Protein AF-A0A832U378-F1 (afdb_monomer_lite)

pLDDT: mean 95.72, std 1.27, range [92.25, 97.81]

Foldseek 3Di:
DQWKPNQGADDDDPVLLVVQQPVAPVSHSRVVSRVVRVVVQVVQVVVVHGIDTDDDDDDPPDDPPPFDPDQGGPVNVVVVVD

Sequence (82 aa):
VLELGAIRAKPLSFEEILENVEKTPVRCADLDAAGKMLEKVSALRQEGDSIGGIVELIIKGVPAGLGEPVFDRLDADLAKAL

Radius of gyration: 16.29 Å; chains: 1; bounding box: 35×28×42 Å

Structure (mmCIF, N/CA/C/O backbone):
data_AF-A0A832U378-F1
#
_entry.id   AF-A0A832U378-F1
#
loop_
_atom_site.group_PDB
_atom_site.id
_atom_site.type_symbol
_atom_site.label_atom_id
_atom_site.label_alt_id
_atom_site.label_comp_id
_atom_site.label_asym_id
_atom_site.label_entity_id
_atom_site.label_seq_id
_atom_site.pdbx_PDB_ins_code
_atom_site.Cartn_x
_atom_site.Cartn_y
_atom_site.Cartn_z
_atom_site.occupancy
_atom_site.B_iso_or_equiv
_atom_site.auth_seq_id
_atom_site.auth_comp_id
_atom_site.auth_asym_id
_atom_site.auth_atom_id
_atom_site.pdbx_PDB_model_num
ATOM 1 N N . VAL A 1 1 ? -1.639 1.742 3.551 1.00 95.88 1 VAL A N 1
ATOM 2 C CA . VAL A 1 1 ? -3.029 1.316 3.250 1.00 95.88 1 VAL A CA 1
ATOM 3 C C . VAL A 1 1 ? -3.778 2.491 2.647 1.00 95.88 1 VAL A C 1
ATOM 5 O O . VAL A 1 1 ? -3.709 3.571 3.221 1.00 95.88 1 VAL A O 1
ATOM 8 N N . LEU A 1 2 ? -4.427 2.294 1.495 1.00 96.81 2 LEU A N 1
ATOM 9 C CA . LEU A 1 2 ? -5.259 3.305 0.827 1.00 96.81 2 LEU A CA 1
ATOM 10 C C . LEU A 1 2 ? -6.740 3.176 1.181 1.00 96.81 2 LEU A C 1
ATOM 12 O O . LEU A 1 2 ? -7.445 4.179 1.242 1.00 96.81 2 LEU A O 1
ATOM 16 N N . GLU A 1 3 ? -7.223 1.954 1.391 1.00 97.44 3 GLU A N 1
ATOM 17 C CA . GLU A 1 3 ? -8.627 1.706 1.701 1.00 97.44 3 GLU A CA 1
ATOM 18 C C . GLU A 1 3 ? -8.757 0.558 2.694 1.00 97.44 3 GLU A C 1
ATOM 20 O O . GLU A 1 3 ? -8.018 -0.422 2.608 1.00 97.44 3 GLU A O 1
ATOM 25 N N . LEU A 1 4 ? -9.697 0.662 3.630 1.00 97.06 4 LEU A N 1
ATOM 26 C CA . LEU A 1 4 ? -10.027 -0.414 4.558 1.00 97.06 4 LEU A CA 1
ATOM 27 C C . LEU A 1 4 ? -11.519 -0.344 4.887 1.00 97.06 4 LEU A C 1
ATOM 29 O O . LEU A 1 4 ? -12.005 0.662 5.405 1.00 97.06 4 LEU A O 1
ATOM 33 N N . GLY A 1 5 ? -12.263 -1.395 4.536 1.00 92.75 5 GLY A N 1
ATOM 34 C CA . GLY A 1 5 ? -13.713 -1.463 4.735 1.00 92.75 5 GLY A CA 1
ATOM 35 C C . GLY A 1 5 ? -14.477 -0.224 4.241 1.00 92.75 5 GLY A C 1
ATOM 36 O O . GLY A 1 5 ? -15.233 0.355 5.019 1.00 92.75 5 GLY A O 1
ATOM 37 N N . ALA A 1 6 ? -14.284 0.195 2.987 1.00 93.81 6 ALA A N 1
ATOM 38 C CA . ALA A 1 6 ? -14.905 1.379 2.364 1.00 93.81 6 ALA A CA 1
ATOM 39 C C . ALA A 1 6 ? -14.499 2.754 2.940 1.00 93.81 6 ALA A C 1
ATOM 41 O O . ALA A 1 6 ? -15.033 3.783 2.527 1.00 93.81 6 ALA A O 1
ATOM 42 N N . ILE A 1 7 ? -13.543 2.805 3.871 1.00 97.12 7 ILE A N 1
ATOM 43 C CA . ILE A 1 7 ? -12.910 4.055 4.301 1.00 97.12 7 ILE A CA 1
ATOM 44 C C . ILE A 1 7 ? -11.688 4.261 3.416 1.00 97.12 7 ILE A C 1
ATOM 46 O O . ILE A 1 7 ? -10.760 3.457 3.469 1.00 97.12 7 ILE A O 1
ATOM 50 N N . ARG A 1 8 ? -11.689 5.325 2.610 1.00 97.44 8 ARG A N 1
ATOM 51 C CA . ARG A 1 8 ? -10.619 5.631 1.656 1.00 97.44 8 ARG A CA 1
ATOM 52 C C . ARG A 1 8 ? -9.795 6.827 2.122 1.00 97.44 8 ARG A C 1
ATOM 54 O O . ARG A 1 8 ? -10.359 7.842 2.525 1.00 97.44 8 ARG A O 1
ATOM 61 N N . ALA A 1 9 ? -8.477 6.689 2.059 1.00 97.44 9 ALA A N 1
ATOM 62 C CA . ALA A 1 9 ? -7.531 7.763 2.319 1.00 97.44 9 ALA A CA 1
ATOM 63 C C . ALA A 1 9 ? -7.608 8.836 1.224 1.00 97.44 9 ALA A C 1
ATOM 65 O O . ALA A 1 9 ? -7.843 8.530 0.048 1.00 97.44 9 ALA A O 1
ATOM 66 N N . LYS A 1 10 ? -7.384 10.096 1.600 1.00 96.94 10 LYS A N 1
ATOM 67 C CA . LYS A 1 10 ? -7.213 11.182 0.630 1.00 96.94 10 LYS A CA 1
ATOM 68 C C . LYS A 1 10 ? -5.880 11.041 -0.127 1.00 96.94 10 LYS A C 1
ATOM 70 O O . LYS A 1 10 ? -4.936 10.462 0.413 1.00 96.94 10 LYS A O 1
ATOM 75 N N . PRO A 1 11 ? -5.770 11.586 -1.351 1.00 95.25 11 PRO A N 1
ATOM 76 C CA . PRO A 1 11 ? -4.486 11.688 -2.038 1.00 95.25 11 PRO A CA 1
ATOM 77 C C . PRO A 1 11 ? -3.495 12.520 -1.214 1.00 95.25 11 PRO A C 1
ATOM 79 O O . PRO A 1 11 ? -3.854 13.586 -0.714 1.00 95.25 11 PRO A O 1
ATOM 82 N N . LEU A 1 12 ? -2.261 12.036 -1.095 1.00 95.56 12 LEU A N 1
ATOM 83 C CA . LEU A 1 12 ? -1.164 12.683 -0.372 1.00 95.56 12 LEU A CA 1
ATOM 84 C C . LEU A 1 12 ? 0.088 12.711 -1.251 1.00 95.56 12 LEU A C 1
ATOM 86 O O . LEU A 1 12 ? 0.241 11.880 -2.151 1.00 95.56 12 LEU A O 1
ATOM 90 N N . SER A 1 13 ? 0.990 13.656 -0.990 1.00 96.19 13 SER A N 1
ATOM 91 C CA . SER A 1 13 ? 2.318 13.649 -1.604 1.00 96.19 13 SER A CA 1
ATOM 92 C C . SER A 1 13 ? 3.165 12.485 -1.082 1.00 96.19 13 SER A C 1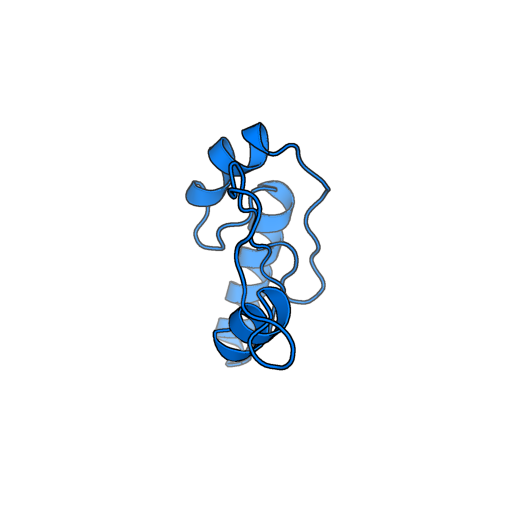
ATOM 94 O O . SER A 1 13 ? 2.906 11.911 -0.024 1.00 96.19 13 SER A O 1
ATOM 96 N N . PHE A 1 14 ? 4.210 12.129 -1.826 1.00 94.88 14 PHE A N 1
ATOM 97 C CA . PHE A 1 14 ? 5.103 11.041 -1.431 1.00 94.88 14 PHE A CA 1
ATOM 98 C C . PHE A 1 14 ? 5.843 11.345 -0.121 1.00 94.88 14 PHE A C 1
ATOM 100 O O . PHE A 1 14 ? 6.057 10.456 0.699 1.00 94.88 14 PHE A O 1
ATOM 107 N N . GLU A 1 15 ? 6.213 12.604 0.080 1.00 95.94 15 GLU A N 1
ATOM 108 C CA . GLU A 1 15 ? 6.908 13.094 1.263 1.00 95.94 15 GLU A CA 1
ATOM 109 C C . GLU A 1 15 ? 6.007 12.983 2.502 1.00 95.94 15 GLU A C 1
ATOM 111 O O . GLU A 1 15 ? 6.433 12.444 3.523 1.00 95.94 15 GLU A O 1
ATOM 116 N N . GLU A 1 16 ? 4.735 13.379 2.383 1.00 95.62 16 GLU A N 1
ATOM 117 C CA . GLU A 1 16 ? 3.730 13.184 3.438 1.00 95.62 16 GLU A CA 1
ATOM 118 C C . GLU A 1 16 ? 3.492 11.697 3.735 1.00 95.62 16 GLU A C 1
ATOM 120 O O . GLU A 1 16 ? 3.314 11.317 4.894 1.00 95.62 16 GLU A O 1
ATOM 125 N N . ILE A 1 17 ? 3.502 10.840 2.705 1.00 96.44 17 ILE A N 1
ATOM 126 C CA . ILE A 1 17 ? 3.358 9.391 2.883 1.00 96.44 17 ILE A CA 1
ATOM 127 C C . ILE A 1 17 ? 4.508 8.836 3.720 1.00 96.44 17 ILE A C 1
ATOM 129 O O . ILE A 1 17 ? 4.246 8.153 4.710 1.00 96.44 17 ILE A O 1
ATOM 133 N N . LEU A 1 18 ? 5.759 9.140 3.367 1.00 95.44 18 LEU A N 1
ATOM 134 C CA . LEU A 1 18 ? 6.927 8.673 4.119 1.00 95.44 18 LEU A CA 1
ATOM 135 C C . LEU A 1 18 ? 6.905 9.144 5.572 1.00 95.44 18 LEU A C 1
ATOM 137 O O . LEU A 1 18 ? 7.239 8.373 6.468 1.00 95.44 18 LEU A O 1
ATOM 141 N N . GLU A 1 19 ? 6.490 10.386 5.811 1.00 96.69 19 GLU A N 1
ATOM 142 C CA . GLU A 1 19 ? 6.431 10.928 7.164 1.00 96.69 19 GLU A CA 1
ATOM 143 C C . GLU A 1 19 ? 5.352 10.242 8.015 1.00 96.69 19 GLU A C 1
ATOM 145 O O . GLU A 1 19 ? 5.554 9.993 9.204 1.00 96.69 19 GLU A O 1
ATOM 150 N N . ASN A 1 20 ? 4.190 9.939 7.428 1.00 96.88 20 ASN A N 1
ATOM 151 C CA . ASN A 1 20 ? 3.010 9.534 8.190 1.00 96.88 20 ASN A CA 1
ATOM 152 C C . ASN A 1 20 ? 2.758 8.024 8.231 1.00 96.88 20 ASN A C 1
ATOM 154 O O . ASN A 1 20 ? 2.071 7.561 9.143 1.00 96.88 20 ASN A O 1
ATOM 158 N N . VAL A 1 21 ? 3.282 7.242 7.282 1.00 95.56 21 VAL A N 1
ATOM 159 C CA . VAL A 1 21 ? 2.920 5.822 7.117 1.00 95.56 21 VAL A CA 1
ATOM 160 C C . VAL A 1 21 ? 3.235 4.964 8.346 1.00 95.56 21 VAL A C 1
ATOM 162 O O . VAL A 1 21 ? 2.509 4.015 8.617 1.00 95.56 21 VAL A O 1
ATOM 165 N N . GLU A 1 22 ? 4.258 5.296 9.132 1.00 95.88 22 GLU A N 1
ATOM 166 C CA . GLU A 1 22 ? 4.613 4.538 10.343 1.00 95.88 22 GLU A CA 1
ATOM 167 C C . GLU A 1 22 ? 3.937 5.059 11.618 1.00 95.88 22 GLU A C 1
ATOM 169 O O . GLU A 1 22 ? 4.007 4.416 12.664 1.00 95.88 22 GLU A O 1
ATOM 174 N N . LYS A 1 23 ? 3.235 6.198 11.548 1.00 96.50 23 LYS A N 1
ATOM 175 C CA . LYS A 1 23 ? 2.610 6.828 12.721 1.00 96.50 23 LYS A CA 1
ATOM 176 C C . LYS A 1 23 ? 1.380 6.068 13.229 1.00 96.50 23 LYS A C 1
ATOM 178 O O . LYS A 1 23 ? 0.937 6.318 14.347 1.00 96.50 23 LYS A O 1
ATOM 183 N N . THR A 1 24 ? 0.807 5.159 12.434 1.00 95.56 24 THR A N 1
ATOM 184 C CA . THR A 1 24 ? -0.417 4.422 12.789 1.00 95.56 24 THR A CA 1
ATOM 185 C C . THR A 1 24 ? -0.270 2.909 12.576 1.00 95.56 24 THR A C 1
ATOM 187 O O . THR A 1 24 ? 0.397 2.486 11.630 1.00 95.56 24 THR A O 1
ATOM 190 N N . PRO A 1 25 ? -0.934 2.055 13.387 1.00 94.81 25 PRO A N 1
ATOM 191 C CA . PRO A 1 25 ? -0.867 0.597 13.223 1.00 94.81 25 PRO A CA 1
ATOM 192 C C . PRO A 1 25 ? -1.393 0.092 11.874 1.00 94.81 25 PRO A C 1
ATOM 194 O O . PRO A 1 25 ? -0.890 -0.893 11.343 1.00 94.81 25 PRO A O 1
ATOM 197 N N . VAL A 1 26 ? -2.392 0.774 11.301 1.00 95.38 26 VAL A N 1
ATOM 198 C CA . VAL A 1 26 ? -2.955 0.447 9.977 1.00 95.38 26 VAL A CA 1
ATOM 199 C C . VAL A 1 26 ? -2.072 0.921 8.821 1.00 95.38 26 VAL A C 1
ATOM 201 O O . VAL A 1 26 ? -2.408 0.691 7.662 1.00 95.38 26 VAL A O 1
ATOM 204 N N . ARG A 1 27 ? -0.950 1.593 9.106 1.00 96.50 27 ARG A N 1
ATOM 205 C CA . ARG A 1 27 ? -0.013 2.126 8.110 1.00 96.50 27 ARG A CA 1
ATOM 206 C C . ARG A 1 27 ? -0.699 2.927 7.001 1.00 96.50 27 ARG A C 1
ATOM 208 O O . ARG A 1 27 ? -0.419 2.766 5.809 1.00 96.50 27 ARG A O 1
ATOM 215 N N . CYS A 1 28 ? -1.676 3.741 7.384 1.00 97.31 28 CYS A N 1
ATOM 216 C CA . CYS A 1 28 ? -2.334 4.700 6.505 1.00 97.31 28 CYS A CA 1
ATOM 217 C C . CYS A 1 28 ? -1.700 6.071 6.751 1.00 97.31 28 CYS A C 1
ATOM 219 O O . CYS A 1 28 ? -1.644 6.524 7.893 1.00 97.31 28 CYS A O 1
ATOM 221 N N . ALA A 1 29 ? -1.202 6.704 5.686 1.00 97.31 29 ALA A N 1
ATOM 222 C CA . ALA A 1 29 ? -0.559 8.015 5.764 1.00 97.31 29 ALA A CA 1
ATOM 223 C C . ALA A 1 29 ? -1.562 9.167 5.966 1.00 97.31 29 ALA A C 1
ATOM 225 O O . ALA A 1 29 ? -1.188 10.234 6.448 1.00 97.31 29 ALA A O 1
ATOM 226 N N . ASP A 1 30 ? -2.837 8.951 5.630 1.00 97.81 30 ASP A N 1
ATOM 227 C CA . ASP A 1 30 ? -3.925 9.859 5.989 1.00 97.81 30 ASP A CA 1
ATOM 228 C C . ASP A 1 30 ? -4.381 9.556 7.419 1.00 97.81 30 ASP A C 1
ATOM 230 O O . ASP A 1 30 ? -5.077 8.566 7.658 1.00 97.81 30 ASP A O 1
ATOM 234 N N . LEU A 1 31 ? -3.951 10.388 8.372 1.00 96.69 31 LEU A N 1
ATOM 235 C CA . LEU A 1 31 ? -4.184 10.179 9.805 1.00 96.69 31 LEU A CA 1
ATOM 236 C C . LEU A 1 31 ? -5.676 10.233 10.177 1.00 96.69 31 LEU A C 1
ATOM 238 O O . LEU A 1 31 ? -6.109 9.489 11.059 1.00 96.69 31 LEU A O 1
ATOM 242 N N . ASP A 1 32 ? -6.472 11.041 9.471 1.00 96.94 32 ASP A N 1
ATOM 243 C CA . ASP A 1 32 ? -7.917 11.144 9.706 1.00 96.94 32 ASP A CA 1
ATOM 244 C C . ASP A 1 32 ? -8.630 9.859 9.270 1.00 96.94 32 ASP A C 1
ATOM 246 O O . ASP A 1 32 ? -9.469 9.308 9.990 1.00 96.94 32 ASP A O 1
ATOM 250 N N . ALA A 1 33 ? -8.279 9.349 8.085 1.00 97.25 33 ALA A N 1
ATOM 251 C CA . ALA A 1 33 ? -8.788 8.071 7.605 1.00 97.25 33 ALA A CA 1
ATOM 252 C C . ALA A 1 33 ? -8.293 6.916 8.487 1.00 97.25 33 ALA A C 1
ATOM 254 O O . ALA A 1 33 ? -9.083 6.038 8.825 1.00 97.25 33 ALA A O 1
ATOM 255 N N . ALA A 1 34 ? -7.030 6.944 8.925 1.00 97.25 34 ALA A N 1
ATOM 256 C CA . ALA A 1 34 ? -6.447 5.927 9.795 1.00 97.25 34 ALA A CA 1
ATOM 257 C C . ALA A 1 34 ? -7.219 5.775 11.115 1.00 97.25 34 ALA A C 1
ATOM 259 O O . ALA A 1 34 ? -7.474 4.648 11.542 1.00 97.25 34 ALA A O 1
ATOM 260 N N . GLY A 1 35 ? -7.639 6.886 11.731 1.00 97.38 35 GLY A N 1
ATOM 261 C CA . GLY A 1 35 ? -8.488 6.867 12.926 1.00 97.38 35 GLY A CA 1
ATOM 262 C C . GLY A 1 35 ? -9.809 6.135 12.679 1.00 97.38 35 GLY A C 1
ATOM 263 O O . GLY A 1 35 ? -10.131 5.178 13.382 1.00 97.38 35 GLY A O 1
ATOM 264 N N . LYS A 1 36 ? -10.517 6.496 11.601 1.00 97.56 36 LYS A N 1
ATOM 265 C CA . LYS A 1 36 ? -11.779 5.843 11.204 1.00 97.56 36 LYS A CA 1
ATOM 266 C C . LYS A 1 36 ? -11.592 4.351 10.903 1.00 97.56 36 LYS A C 1
ATOM 268 O O . LYS A 1 36 ? -12.440 3.532 11.253 1.00 97.56 36 LYS A O 1
ATOM 273 N N . MET A 1 37 ? -10.486 3.984 10.250 1.00 97.38 37 MET A N 1
ATOM 274 C CA . MET A 1 37 ? -10.146 2.587 9.961 1.00 97.38 37 MET A CA 1
ATOM 275 C C . MET A 1 37 ? -9.960 1.786 11.255 1.00 97.38 37 MET A C 1
ATOM 277 O O . MET A 1 37 ? -10.509 0.694 11.377 1.00 97.38 37 MET A O 1
ATOM 281 N N . LEU A 1 38 ? -9.225 2.329 12.231 1.00 96.44 38 LEU A N 1
ATOM 282 C CA . LEU A 1 38 ? -8.990 1.682 13.525 1.00 96.44 38 LEU A CA 1
ATOM 283 C C . LEU A 1 38 ? -10.284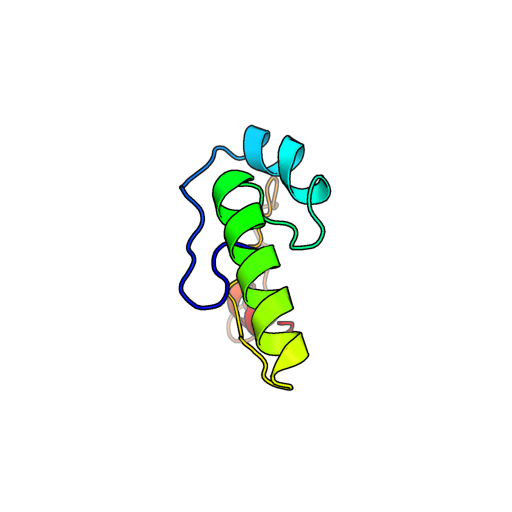 1.485 14.320 1.00 96.44 38 LEU A C 1
ATOM 285 O O . LEU A 1 38 ? -10.501 0.403 14.864 1.00 96.44 38 LEU A O 1
ATOM 289 N N . GLU A 1 39 ? -11.151 2.498 14.355 1.00 96.44 39 GLU A N 1
ATOM 290 C CA . GLU A 1 39 ? -12.467 2.401 14.996 1.00 96.44 39 GLU A CA 1
ATOM 291 C C . GLU A 1 39 ? -13.297 1.273 14.379 1.00 96.44 39 GLU A C 1
ATOM 293 O O . GLU A 1 39 ? -13.811 0.412 15.098 1.00 96.44 39 GLU A O 1
ATOM 298 N N . LYS A 1 40 ? -13.354 1.214 13.044 1.00 95.94 40 LYS A N 1
ATOM 299 C CA . LYS A 1 40 ? -14.096 0.175 12.325 1.00 95.94 40 LYS A CA 1
ATOM 300 C C . LYS A 1 40 ? -13.534 -1.227 12.572 1.00 95.94 40 LYS A C 1
ATOM 302 O O . LYS A 1 40 ? -14.304 -2.151 12.819 1.00 95.94 40 LYS A O 1
ATOM 307 N N . VAL A 1 41 ? -12.209 -1.390 12.547 1.00 95.62 41 VAL A N 1
ATOM 308 C CA . VAL A 1 41 ? -11.550 -2.674 12.855 1.00 95.62 41 VAL A CA 1
ATOM 309 C C . VAL A 1 41 ? -11.841 -3.109 14.291 1.00 95.62 41 VAL A C 1
ATOM 311 O O . VAL A 1 41 ? -12.109 -4.284 14.530 1.00 95.62 41 VAL A O 1
ATOM 314 N N . SER A 1 42 ? -11.814 -2.179 15.249 1.00 95.25 42 SER A N 1
ATOM 315 C CA . SER A 1 42 ? -12.104 -2.471 16.656 1.00 95.25 42 SER A CA 1
ATOM 316 C C . SER A 1 42 ? -13.548 -2.931 16.871 1.00 95.25 42 SER A C 1
ATOM 318 O O . SER A 1 42 ? -13.774 -3.885 17.616 1.00 95.25 42 SER A O 1
ATOM 320 N N . ALA A 1 43 ? -14.514 -2.298 16.197 1.00 95.94 43 ALA A N 1
ATOM 321 C CA . ALA 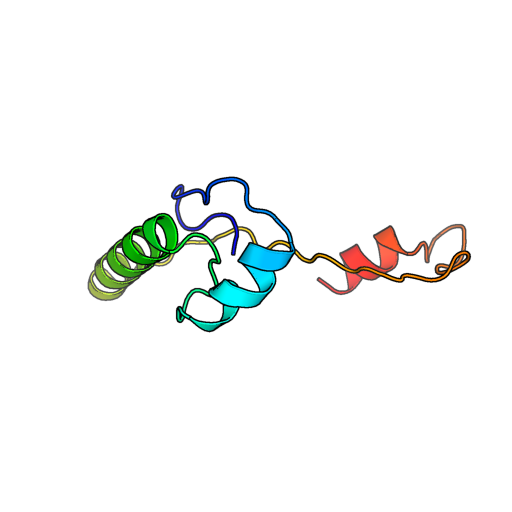A 1 43 ? -15.921 -2.692 16.255 1.00 95.94 43 ALA A CA 1
ATOM 322 C C . ALA A 1 43 ? -16.135 -4.110 15.699 1.00 95.94 43 ALA A C 1
ATOM 324 O O . ALA A 1 43 ? -16.636 -4.982 16.402 1.00 95.94 43 ALA A O 1
ATOM 325 N N . LEU A 1 44 ? -15.642 -4.380 14.487 1.00 95.25 44 LEU A N 1
ATOM 326 C CA . LEU A 1 44 ? -15.792 -5.693 13.846 1.00 95.25 44 LEU A CA 1
ATOM 327 C C . LEU A 1 44 ? -15.088 -6.808 14.619 1.00 95.25 44 LEU A C 1
ATOM 329 O O . LEU A 1 44 ? -15.604 -7.917 14.730 1.00 95.25 44 LEU A O 1
ATOM 333 N N . ARG A 1 45 ? -13.941 -6.506 15.239 1.00 94.88 45 ARG A N 1
ATOM 334 C CA . ARG A 1 45 ? -13.244 -7.460 16.104 1.00 94.88 45 ARG A CA 1
ATOM 335 C C . ARG A 1 45 ? -14.098 -7.899 17.296 1.00 94.88 45 ARG A C 1
ATOM 337 O O . ARG A 1 45 ? -13.984 -9.051 17.705 1.00 94.88 45 ARG A O 1
ATOM 344 N N . GLN A 1 46 ? -14.919 -7.012 17.862 1.00 95.44 46 GLN A N 1
ATOM 345 C CA . GLN A 1 46 ? -15.839 -7.360 18.955 1.00 95.44 46 GLN A CA 1
ATOM 346 C C . GLN A 1 46 ? -16.996 -8.241 18.471 1.00 95.44 46 GLN A C 1
ATOM 348 O O . GLN A 1 46 ? -17.466 -9.095 19.216 1.00 95.44 46 GLN A O 1
ATOM 353 N N . GLU A 1 47 ? -17.408 -8.067 17.217 1.00 96.12 47 GLU A N 1
ATOM 354 C CA . GLU A 1 47 ? -18.453 -8.857 16.558 1.00 96.12 47 GLU A CA 1
ATOM 355 C C . GLU A 1 47 ? -17.934 -10.202 16.015 1.00 96.12 47 GLU A C 1
ATOM 357 O O . GLU A 1 47 ? -18.722 -11.059 15.621 1.00 96.12 47 GLU A O 1
ATOM 362 N N . GLY A 1 48 ? -16.613 -10.418 16.032 1.00 95.88 48 GLY A N 1
ATOM 363 C CA . GLY A 1 48 ? -15.978 -11.610 15.469 1.00 95.88 48 GLY A CA 1
ATOM 364 C C . GLY A 1 48 ? -15.931 -11.611 13.939 1.00 95.88 48 GLY A C 1
ATOM 365 O O . GLY A 1 48 ? -15.788 -12.677 13.343 1.00 95.88 48 GLY A O 1
ATOM 366 N N . ASP A 1 49 ? -16.041 -10.436 13.317 1.00 96.50 49 ASP A N 1
ATOM 367 C CA . ASP A 1 49 ? -16.033 -10.251 11.868 1.00 96.50 49 ASP A CA 1
ATOM 368 C C . ASP A 1 49 ? -14.715 -9.620 11.371 1.00 96.50 49 ASP A C 1
ATOM 370 O O . ASP A 1 49 ? -13.860 -9.172 12.145 1.00 96.50 49 ASP A O 1
ATOM 374 N N . SER A 1 50 ? -14.521 -9.606 10.053 1.00 94.50 50 SER A N 1
ATOM 375 C CA . SER A 1 50 ? -13.313 -9.135 9.382 1.00 94.50 50 SER A CA 1
ATOM 376 C C . SER A 1 50 ? -13.634 -8.288 8.154 1.00 94.50 50 SER A C 1
ATOM 378 O O . SER A 1 50 ? -14.693 -8.403 7.545 1.00 94.50 50 SER A O 1
ATOM 380 N N . ILE A 1 51 ? -12.686 -7.440 7.758 1.00 95.62 51 ILE A N 1
ATOM 381 C CA . ILE A 1 51 ? -12.778 -6.633 6.540 1.00 95.62 51 ILE A CA 1
ATOM 382 C C . ILE A 1 51 ? -11.452 -6.630 5.796 1.00 95.62 51 ILE A C 1
ATOM 384 O O . ILE A 1 51 ? -10.380 -6.641 6.399 1.00 95.62 51 ILE A O 1
ATOM 388 N N . GLY A 1 52 ? -11.545 -6.590 4.470 1.00 95.44 52 GLY A N 1
ATOM 389 C CA . GLY A 1 52 ? -10.400 -6.397 3.592 1.00 95.44 52 GLY A CA 1
ATOM 390 C C . GLY A 1 52 ? -10.005 -4.926 3.435 1.00 95.44 52 GLY A C 1
ATOM 391 O O . GLY A 1 52 ? -10.625 -4.008 3.987 1.00 95.44 52 GLY A O 1
ATOM 392 N N . GLY A 1 53 ? -8.978 -4.709 2.619 1.00 96.00 53 GLY A N 1
ATOM 393 C CA . GLY A 1 53 ? -8.485 -3.384 2.269 1.00 96.00 53 GLY A CA 1
ATOM 394 C C . GLY A 1 53 ? -7.598 -3.396 1.028 1.00 96.00 53 GLY A C 1
ATOM 395 O O . GLY A 1 53 ? -7.335 -4.444 0.444 1.00 96.00 53 GLY A O 1
ATOM 396 N N . ILE A 1 54 ? -7.140 -2.208 0.642 1.00 97.12 54 ILE A N 1
ATOM 397 C CA . ILE A 1 54 ? -6.260 -1.962 -0.501 1.00 97.12 54 ILE A CA 1
ATOM 398 C C . ILE A 1 54 ? -4.944 -1.379 0.017 1.00 97.12 54 ILE A C 1
ATOM 400 O O . ILE A 1 54 ? -4.927 -0.395 0.767 1.00 97.12 54 ILE A O 1
ATOM 404 N N . VAL A 1 55 ? -3.828 -1.972 -0.403 1.00 96.00 55 VAL A N 1
ATOM 405 C CA . VAL A 1 55 ? -2.469 -1.489 -0.127 1.00 96.00 55 VAL A CA 1
ATOM 406 C C . VAL A 1 55 ? -1.879 -0.922 -1.412 1.00 96.00 55 VAL A C 1
ATOM 408 O O . VAL A 1 55 ? -2.080 -1.479 -2.484 1.00 96.00 55 VAL A O 1
ATOM 411 N N . GLU A 1 56 ? -1.149 0.183 -1.296 1.00 94.94 56 GLU A N 1
ATOM 412 C CA . GLU A 1 56 ? -0.385 0.766 -2.395 1.00 94.94 56 GLU A CA 1
ATOM 413 C C . GLU A 1 56 ? 1.106 0.635 -2.105 1.00 94.94 56 GLU A C 1
ATOM 415 O O . GLU A 1 56 ? 1.548 0.795 -0.963 1.00 94.94 56 GLU A O 1
ATOM 420 N N . LEU A 1 57 ? 1.859 0.336 -3.158 1.00 94.44 57 LEU A N 1
ATOM 421 C CA . LEU A 1 57 ? 3.308 0.224 -3.161 1.00 94.44 57 LEU A CA 1
ATOM 422 C C . LEU A 1 57 ? 3.848 1.265 -4.142 1.00 94.44 57 LEU A C 1
ATOM 424 O O . LEU A 1 57 ? 3.450 1.286 -5.305 1.00 94.44 57 LEU A O 1
ATOM 428 N N . ILE A 1 58 ? 4.762 2.118 -3.679 1.00 94.12 58 ILE A N 1
ATOM 429 C CA . ILE A 1 58 ? 5.415 3.138 -4.506 1.00 94.12 58 ILE A CA 1
ATOM 430 C C . ILE A 1 58 ? 6.911 2.850 -4.511 1.00 94.12 58 ILE A C 1
ATOM 432 O O . ILE A 1 58 ? 7.556 2.872 -3.464 1.00 94.12 58 ILE A O 1
ATOM 436 N N . ILE A 1 59 ? 7.469 2.606 -5.696 1.00 93.56 59 ILE A N 1
ATOM 437 C CA . ILE A 1 59 ? 8.889 2.301 -5.882 1.00 93.56 59 ILE A CA 1
ATOM 438 C C . ILE A 1 59 ? 9.487 3.403 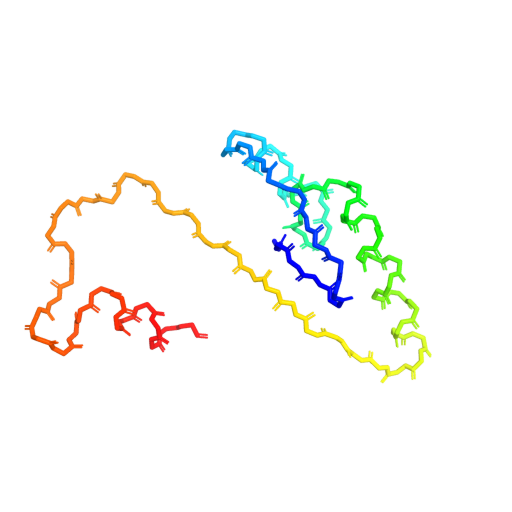-6.761 1.00 93.56 59 ILE A C 1
ATOM 440 O O . ILE A 1 59 ? 9.076 3.589 -7.905 1.00 93.56 59 ILE A O 1
ATOM 444 N N . LYS A 1 60 ? 10.443 4.165 -6.221 1.00 94.00 60 LYS A N 1
ATOM 445 C CA . LYS A 1 60 ? 11.159 5.237 -6.935 1.00 94.00 60 LYS A CA 1
ATOM 446 C C . LYS A 1 60 ? 12.602 4.823 -7.217 1.00 94.00 60 LYS A C 1
ATOM 448 O O . LYS A 1 60 ? 13.166 4.004 -6.501 1.00 94.00 60 LYS A O 1
ATOM 453 N N . GLY A 1 61 ? 13.203 5.419 -8.248 1.00 95.12 61 GLY A N 1
ATOM 454 C CA . GLY A 1 61 ? 14.596 5.138 -8.624 1.00 95.12 61 GLY A CA 1
ATOM 455 C C . GLY A 1 61 ? 14.797 3.780 -9.299 1.00 95.12 61 GLY A C 1
ATOM 456 O O . GLY A 1 61 ? 15.903 3.250 -9.291 1.00 95.12 61 GLY A O 1
ATOM 457 N N . VAL A 1 62 ? 13.731 3.213 -9.871 1.00 95.69 62 VAL A N 1
ATOM 458 C CA . VAL A 1 62 ? 13.784 1.944 -10.602 1.00 95.69 62 VAL A CA 1
ATOM 459 C C . VAL A 1 62 ? 14.633 2.131 -11.870 1.00 95.69 62 VAL A C 1
ATOM 461 O O . VAL A 1 62 ? 14.298 2.994 -12.687 1.00 95.69 62 VAL A O 1
ATOM 464 N N . PRO A 1 63 ? 15.732 1.375 -12.055 1.00 96.00 63 PRO A N 1
ATOM 465 C CA . PRO A 1 63 ? 16.549 1.477 -13.257 1.00 96.00 63 PRO A CA 1
ATOM 466 C C . PRO A 1 63 ? 15.791 0.963 -14.486 1.00 96.00 63 PRO A C 1
ATOM 468 O O . PRO A 1 63 ? 14.964 0.054 -14.401 1.00 96.00 63 PRO A O 1
ATOM 471 N N . ALA A 1 64 ? 16.097 1.535 -15.649 1.00 95.38 64 ALA A N 1
ATOM 472 C CA . ALA A 1 64 ? 15.517 1.082 -16.907 1.00 95.38 64 ALA A CA 1
ATOM 473 C C . ALA A 1 64 ? 16.009 -0.331 -17.273 1.00 95.38 64 ALA A C 1
ATOM 475 O O . ALA A 1 64 ? 17.170 -0.666 -17.045 1.00 95.38 64 ALA A O 1
ATOM 476 N N . GLY A 1 65 ? 15.130 -1.127 -17.892 1.00 94.69 65 GLY A N 1
ATOM 477 C CA . GLY A 1 65 ? 15.455 -2.463 -18.405 1.00 94.69 65 GLY A CA 1
ATOM 478 C C . GLY A 1 65 ? 15.160 -3.635 -17.462 1.00 94.69 65 GLY A C 1
ATOM 479 O O . GLY A 1 65 ? 15.548 -4.751 -17.783 1.00 94.69 65 GLY A O 1
ATOM 480 N N . LEU A 1 66 ? 14.489 -3.416 -16.324 1.00 94.88 66 LEU A N 1
ATOM 481 C CA . LEU A 1 66 ? 14.036 -4.507 -15.452 1.00 94.88 66 LEU A CA 1
ATOM 482 C C . LEU A 1 66 ? 12.839 -5.273 -16.041 1.00 94.88 66 LEU A C 1
ATOM 484 O O . LEU A 1 66 ? 11.907 -4.666 -16.572 1.00 94.88 66 LEU A O 1
ATOM 488 N N . GLY A 1 67 ? 12.851 -6.595 -15.856 1.00 94.25 67 GLY A N 1
ATOM 489 C CA . GLY A 1 67 ? 11.859 -7.539 -16.382 1.00 94.25 67 GLY A CA 1
ATOM 490 C C . GLY A 1 67 ? 12.341 -8.269 -17.639 1.00 94.25 67 GLY A C 1
ATOM 491 O O . GLY A 1 67 ? 13.172 -7.757 -18.389 1.00 94.25 67 GLY A O 1
ATOM 492 N N . GLU A 1 68 ? 11.802 -9.461 -17.881 1.00 96.00 68 GLU A N 1
ATOM 493 C CA . GLU A 1 68 ? 12.189 -10.345 -18.981 1.00 96.00 68 GLU A CA 1
ATOM 494 C C . GLU A 1 68 ? 10.991 -10.643 -19.910 1.00 96.00 68 GLU A C 1
ATOM 496 O O . GLU A 1 68 ? 10.048 -11.353 -19.559 1.00 96.00 68 GLU A O 1
ATOM 501 N N . PRO A 1 69 ? 10.970 -10.092 -21.136 1.00 92.75 69 PRO A N 1
ATOM 502 C CA . PRO A 1 69 ? 9.943 -10.438 -22.112 1.00 92.75 69 PRO A CA 1
ATOM 503 C C . PRO A 1 69 ? 10.043 -11.914 -22.544 1.00 92.75 69 PRO A C 1
ATOM 505 O O . PRO A 1 69 ? 11.129 -12.453 -22.696 1.00 92.75 69 PRO A O 1
ATOM 508 N N . VAL A 1 70 ? 8.952 -12.608 -22.870 1.00 92.25 70 VAL A N 1
ATOM 509 C CA . VAL A 1 70 ? 7.567 -12.124 -23.029 1.00 92.25 70 VAL A CA 1
ATOM 510 C C . VAL A 1 70 ? 6.681 -12.468 -21.828 1.00 92.25 70 VAL A C 1
ATOM 512 O O . VAL A 1 70 ? 5.664 -11.795 -21.643 1.00 92.25 70 VAL A O 1
ATOM 515 N N . PHE A 1 71 ? 7.046 -13.487 -21.045 1.00 92.31 71 PHE A N 1
ATOM 516 C CA . PHE A 1 71 ? 6.227 -14.040 -19.960 1.00 92.31 71 PHE A CA 1
ATOM 517 C C . PHE A 1 71 ? 6.601 -13.483 -18.582 1.00 92.31 71 PHE A C 1
ATOM 519 O O . PHE A 1 71 ? 5.700 -13.137 -17.824 1.00 92.31 71 PHE A O 1
ATOM 526 N N . ASP A 1 72 ? 7.891 -13.300 -18.305 1.00 93.31 72 ASP A N 1
ATOM 527 C CA . ASP A 1 72 ? 8.417 -12.844 -17.009 1.00 93.31 72 ASP A CA 1
ATOM 528 C C . ASP A 1 72 ? 8.617 -11.316 -16.999 1.00 93.31 72 ASP A C 1
ATOM 530 O O . ASP A 1 72 ? 9.652 -10.755 -16.629 1.00 93.31 72 ASP A O 1
ATOM 534 N N . ARG A 1 73 ? 7.599 -10.602 -17.492 1.00 96.25 73 ARG A N 1
ATOM 535 C CA . ARG A 1 73 ? 7.583 -9.135 -17.474 1.00 96.25 73 ARG A CA 1
ATOM 536 C C . ARG A 1 73 ? 7.549 -8.652 -16.029 1.00 96.25 73 ARG A C 1
ATOM 538 O O . ARG A 1 73 ? 6.966 -9.303 -15.171 1.00 96.25 73 ARG A O 1
ATOM 545 N N . LEU A 1 74 ? 8.094 -7.464 -15.774 1.00 95.50 74 LEU A N 1
ATOM 546 C CA . LEU A 1 74 ? 8.160 -6.915 -14.418 1.00 95.50 74 LEU A CA 1
ATOM 547 C C . LEU A 1 74 ? 6.783 -6.849 -13.729 1.00 95.50 74 LEU A C 1
ATOM 549 O O . LEU A 1 74 ? 6.665 -7.177 -12.556 1.00 95.50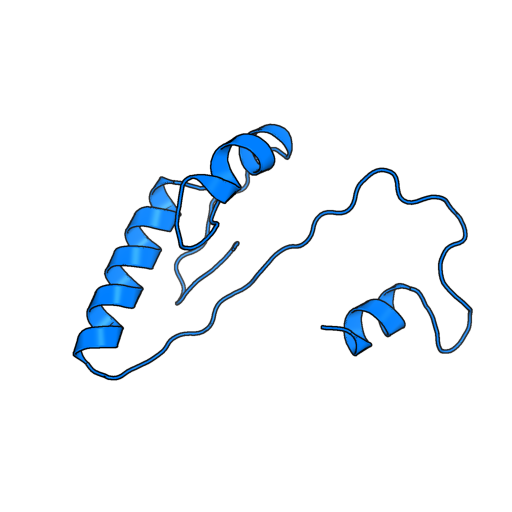 74 LEU A O 1
ATOM 553 N N . ASP A 1 75 ? 5.738 -6.447 -14.448 1.00 94.81 75 ASP A N 1
ATOM 554 C CA . ASP A 1 75 ? 4.361 -6.424 -13.947 1.00 94.81 75 ASP A CA 1
ATOM 555 C C . ASP A 1 75 ? 3.794 -7.830 -13.697 1.00 94.81 75 ASP A C 1
ATOM 557 O O . ASP A 1 75 ? 3.104 -8.035 -12.699 1.00 94.81 75 ASP A O 1
ATOM 561 N N . ALA A 1 76 ? 4.119 -8.803 -14.552 1.00 96.69 76 ALA A N 1
ATOM 562 C CA . ALA A 1 76 ? 3.738 -10.202 -14.367 1.00 96.69 76 ALA A CA 1
ATOM 563 C C . ALA A 1 76 ? 4.405 -10.821 -13.128 1.00 96.69 76 ALA A C 1
ATOM 565 O O . ALA A 1 76 ? 3.728 -11.467 -12.327 1.00 96.69 76 ALA A O 1
ATOM 566 N N . ASP A 1 77 ? 5.700 -10.576 -12.927 1.00 96.12 77 ASP A N 1
ATOM 567 C CA . ASP A 1 77 ? 6.431 -11.046 -11.748 1.00 96.12 77 ASP A CA 1
ATOM 568 C C . ASP A 1 77 ? 5.933 -10.387 -10.460 1.00 96.12 77 ASP A C 1
ATOM 570 O O . ASP A 1 77 ? 5.744 -11.068 -9.451 1.00 96.12 77 ASP A O 1
ATOM 574 N N . LEU A 1 78 ? 5.649 -9.079 -10.490 1.00 95.88 78 LEU A N 1
ATOM 575 C CA . LEU A 1 78 ? 5.044 -8.382 -9.353 1.00 95.88 78 LEU A CA 1
ATOM 576 C C . LEU A 1 78 ? 3.652 -8.936 -9.029 1.00 95.88 78 LEU A C 1
ATOM 578 O O . LEU A 1 78 ? 3.343 -9.142 -7.860 1.00 95.88 78 LEU A O 1
ATOM 582 N N . ALA A 1 79 ? 2.831 -9.223 -10.042 1.00 95.94 79 ALA A N 1
ATOM 583 C CA . ALA A 1 79 ? 1.513 -9.824 -9.851 1.00 95.94 79 ALA A CA 1
ATOM 584 C C . ALA A 1 79 ? 1.582 -11.267 -9.328 1.00 95.94 79 ALA A C 1
ATOM 586 O O . ALA A 1 79 ? 0.694 -11.691 -8.601 1.00 95.94 79 ALA A O 1
ATOM 587 N N . LYS A 1 80 ? 2.619 -12.028 -9.691 1.00 96.19 80 LYS A N 1
ATOM 588 C CA . LYS A 1 80 ? 2.854 -13.388 -9.186 1.00 96.19 80 LYS A CA 1
ATOM 589 C C . LYS A 1 80 ? 3.340 -13.398 -7.734 1.00 96.19 80 LYS A C 1
ATOM 591 O O . LYS A 1 80 ? 3.107 -14.375 -7.026 1.00 96.19 80 LYS A O 1
ATOM 596 N N . ALA A 1 81 ? 4.072 -12.364 -7.323 1.00 95.94 81 ALA A N 1
ATOM 597 C CA . ALA A 1 81 ? 4.661 -12.264 -5.992 1.00 95.94 81 ALA A CA 1
ATOM 598 C 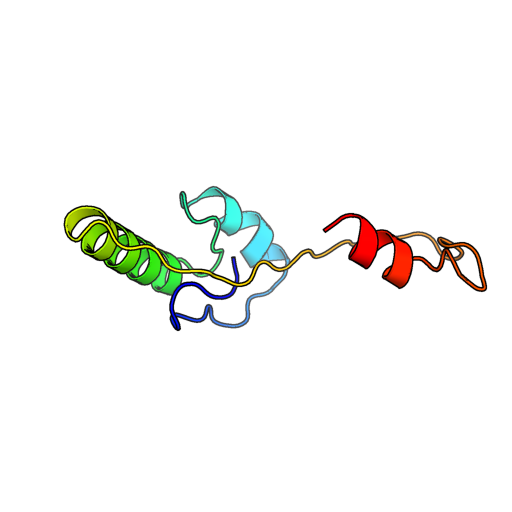C . ALA A 1 81 ? 3.687 -11.758 -4.911 1.00 95.94 81 ALA A C 1
ATOM 600 O O . ALA A 1 81 ? 3.913 -12.040 -3.732 1.00 95.94 81 ALA A O 1
ATOM 601 N N . LEU A 1 82 ? 2.663 -10.993 -5.300 1.00 92.75 82 LEU A N 1
ATOM 602 C CA . LEU A 1 82 ? 1.647 -10.403 -4.416 1.00 92.75 82 LEU A CA 1
ATOM 603 C C . LEU A 1 82 ? 0.405 -11.294 -4.297 1.00 92.75 82 LEU A C 1
ATOM 605 O O . LEU A 1 82 ? -0.165 -11.317 -3.183 1.00 92.75 82 LEU A O 1
#

Secondary structure (DSSP, 8-state):
--EETTEEPPP--HHHHHHHTTSSTT--S-HHHHHHHHHHHHHHHHHT----EE------SPPTT-SBTTTB-HHHHHHHH-